Protein AF-A0A150HY84-F1 (afdb_monomer_lite)

pLDDT: mean 87.97, std 11.49, range [52.81, 97.44]

Sequence (61 aa):
MTDDRKKKYEEKRVIKRVSFNTSTESDLLKFAEAIDFSTWVKQKILMDLELSELEDAKDNS

Radius of gyration: 17.47 Å; chains: 1; bounding box: 31×45×44 Å

Foldseek 3Di:
DCVVVVVVVVVPDDDDDDDDDCPPCVVVVVVCVVDPVVVVVVVVVVVVVVVVVVVVVVVVD

Secondary structure (DSSP, 8-state):
--HHHHHHHHHTPPP------TTT-HHHHHHHHHTTHHHHHHHHHHHHHHHHHHHHHHHT-

Structure (mmCIF, N/CA/C/O backbone):
data_AF-A0A150HY84-F1
#
_entry.id   AF-A0A150HY84-F1
#
loop_
_atom_site.group_PDB
_atom_site.id
_atom_site.type_symbol
_atom_site.label_atom_id
_atom_site.label_alt_id
_atom_site.label_comp_id
_atom_site.label_asym_id
_atom_site.label_entity_id
_atom_site.label_seq_id
_atom_site.pdbx_PDB_ins_code
_atom_site.Cartn_x
_atom_site.Cartn_y
_atom_site.Cartn_z
_atom_site.occupancy
_atom_site.B_iso_or_equiv
_atom_site.auth_seq_id
_atom_site.auth_comp_id
_atom_site.auth_asym_id
_atom_site.auth_atom_id
_atom_site.pdbx_PDB_model_num
ATOM 1 N N . MET A 1 1 ? 0.369 -17.492 -26.781 1.00 53.88 1 MET A N 1
ATOM 2 C CA . MET A 1 1 ? 1.555 -16.649 -26.494 1.00 53.88 1 MET A CA 1
ATOM 3 C C . MET A 1 1 ? 1.147 -15.397 -25.710 1.00 53.88 1 MET A C 1
ATOM 5 O O . MET A 1 1 ? 1.147 -14.294 -26.237 1.00 53.88 1 MET A O 1
ATOM 9 N N . THR A 1 2 ? 0.747 -15.550 -24.452 1.00 59.44 2 THR A N 1
ATOM 10 C CA . THR A 1 2 ? 0.482 -14.435 -23.509 1.00 59.44 2 THR A CA 1
ATOM 11 C C . THR A 1 2 ? 1.158 -14.668 -22.155 1.00 59.44 2 THR A C 1
ATOM 13 O O . THR A 1 2 ? 1.312 -13.727 -21.378 1.00 59.44 2 THR A O 1
ATOM 16 N N . ASP A 1 3 ? 1.617 -15.897 -21.919 1.00 66.69 3 ASP A N 1
ATOM 17 C CA . ASP A 1 3 ? 2.294 -16.373 -20.714 1.00 66.69 3 ASP A CA 1
ATOM 18 C C . ASP A 1 3 ? 3.630 -15.651 -20.464 1.00 66.69 3 ASP A C 1
ATOM 20 O O . ASP A 1 3 ? 3.872 -15.109 -19.388 1.00 66.69 3 ASP A O 1
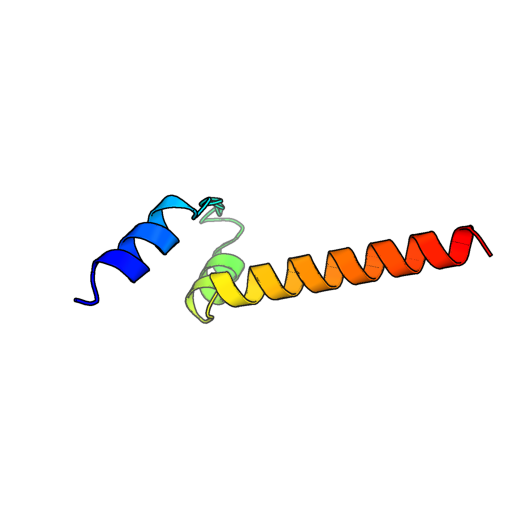ATOM 24 N N . ASP A 1 4 ? 4.446 -15.492 -21.511 1.00 74.75 4 ASP A N 1
ATOM 25 C CA . ASP A 1 4 ? 5.813 -14.972 -21.372 1.00 74.75 4 ASP A CA 1
ATOM 26 C C . ASP A 1 4 ? 5.890 -13.520 -20.877 1.00 74.75 4 ASP A C 1
ATOM 28 O O . ASP A 1 4 ? 6.859 -13.140 -20.219 1.00 74.75 4 ASP A O 1
ATOM 32 N N . ARG A 1 5 ? 4.890 -12.674 -21.177 1.00 77.19 5 ARG A N 1
ATOM 33 C CA . ARG A 1 5 ? 4.874 -11.276 -20.699 1.00 77.19 5 ARG A CA 1
ATOM 34 C C . ARG A 1 5 ? 4.475 -11.181 -19.232 1.00 77.19 5 ARG A C 1
ATOM 36 O O . ARG A 1 5 ? 5.066 -10.384 -18.507 1.00 77.19 5 ARG A O 1
ATOM 43 N N . LYS A 1 6 ? 3.498 -11.988 -18.802 1.00 79.38 6 LYS A N 1
ATOM 44 C CA . LYS A 1 6 ? 3.086 -12.060 -17.394 1.00 79.38 6 LYS A CA 1
ATOM 45 C C . LYS A 1 6 ? 4.229 -12.596 -16.542 1.00 79.38 6 LYS A C 1
ATOM 47 O O . LYS A 1 6 ? 4.607 -11.947 -15.573 1.00 79.38 6 LYS A O 1
ATOM 52 N N . LYS A 1 7 ? 4.867 -13.677 -16.995 1.00 82.88 7 LYS A N 1
ATOM 53 C CA . LYS A 1 7 ? 6.013 -14.286 -16.321 1.00 82.88 7 LYS A CA 1
ATOM 54 C C . LYS A 1 7 ? 7.179 -13.307 -16.135 1.00 82.88 7 LYS A C 1
ATOM 56 O O . LYS A 1 7 ? 7.643 -13.115 -15.019 1.00 82.88 7 LYS A O 1
ATOM 61 N N . LYS A 1 8 ? 7.579 -12.588 -17.191 1.00 85.38 8 LYS A N 1
ATOM 62 C CA . LYS A 1 8 ? 8.642 -11.563 -17.106 1.00 85.38 8 LYS A CA 1
ATOM 63 C C . LYS A 1 8 ? 8.304 -10.399 -16.171 1.00 85.38 8 LYS A C 1
ATOM 65 O O . LYS A 1 8 ? 9.206 -9.805 -15.584 1.00 85.38 8 LYS A O 1
ATOM 70 N N . TYR A 1 9 ? 7.030 -10.018 -16.081 1.00 82.94 9 TYR A N 1
ATOM 71 C CA . TYR A 1 9 ? 6.591 -8.978 -15.151 1.00 82.94 9 TYR A CA 1
ATOM 72 C C . TYR A 1 9 ? 6.660 -9.469 -13.701 1.00 82.94 9 TYR A C 1
ATOM 74 O O . TYR A 1 9 ? 7.166 -8.761 -12.834 1.00 82.94 9 TYR A O 1
ATOM 82 N N . GLU A 1 10 ? 6.200 -10.694 -13.450 1.00 83.44 10 GLU A N 1
ATOM 83 C CA . GLU A 1 10 ? 6.244 -11.326 -12.131 1.00 83.44 10 GLU A CA 1
ATOM 84 C C . GLU A 1 10 ? 7.678 -11.559 -11.644 1.00 83.44 10 GLU A C 1
ATOM 86 O O . GLU A 1 10 ? 7.972 -11.269 -10.488 1.00 83.44 10 GLU A O 1
ATOM 91 N N . GLU A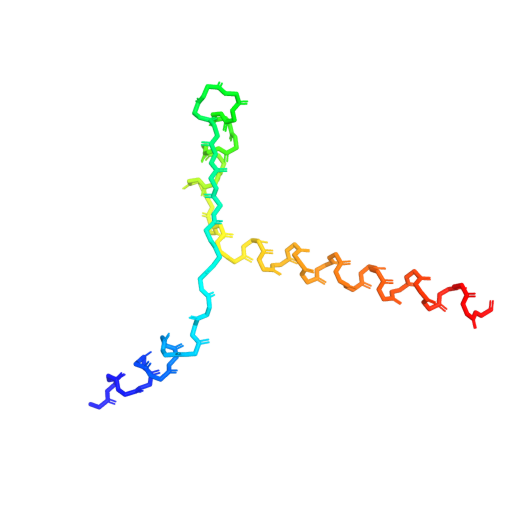 1 11 ? 8.593 -11.964 -12.530 1.00 89.94 11 GLU A N 1
ATOM 92 C CA . GLU A 1 11 ? 10.025 -12.134 -12.228 1.00 89.94 11 GLU A CA 1
ATOM 93 C C . GLU A 1 11 ? 10.694 -10.843 -11.729 1.00 89.94 11 GLU A C 1
ATOM 95 O O . GLU A 1 11 ? 11.619 -10.890 -10.922 1.00 89.94 11 GLU A O 1
ATOM 100 N N . LYS A 1 12 ? 10.224 -9.675 -12.183 1.00 92.38 12 LYS A N 1
ATOM 101 C CA . LYS A 1 12 ? 10.756 -8.362 -11.775 1.00 92.38 12 LYS A CA 1
ATOM 102 C C . LYS A 1 12 ? 10.023 -7.762 -10.576 1.00 92.38 12 LYS A C 1
ATOM 104 O O . LYS A 1 12 ? 10.331 -6.642 -10.163 1.00 92.38 12 LYS A O 1
ATOM 109 N N . ARG A 1 13 ? 9.026 -8.457 -10.028 1.00 88.25 13 ARG A N 1
ATOM 110 C CA . ARG A 1 13 ? 8.182 -7.923 -8.962 1.00 88.25 13 ARG A CA 1
ATOM 111 C C . ARG A 1 13 ? 8.855 -8.107 -7.608 1.00 88.25 13 ARG A C 1
ATOM 113 O O . ARG A 1 13 ? 9.073 -9.224 -7.153 1.00 88.25 13 ARG A O 1
ATOM 120 N N . VAL A 1 14 ? 9.088 -7.001 -6.907 1.00 91.56 14 VAL A N 1
ATOM 121 C CA . VAL A 1 14 ? 9.441 -7.033 -5.483 1.00 91.56 14 VAL A CA 1
ATOM 122 C C . VAL A 1 14 ? 8.165 -6.876 -4.662 1.00 91.56 14 VAL A C 1
ATOM 124 O O . VAL A 1 14 ? 7.455 -5.880 -4.788 1.00 91.56 14 VAL A O 1
ATOM 127 N N . ILE A 1 15 ? 7.869 -7.864 -3.817 1.00 90.44 15 ILE A N 1
ATOM 128 C CA . ILE A 1 15 ? 6.718 -7.830 -2.907 1.00 90.44 15 ILE A CA 1
ATOM 129 C C . ILE A 1 15 ? 7.167 -7.247 -1.566 1.00 90.44 15 ILE A C 1
ATOM 131 O O . ILE A 1 15 ? 8.118 -7.735 -0.956 1.00 90.44 15 ILE A O 1
ATOM 135 N N . LYS A 1 16 ? 6.462 -6.220 -1.088 1.00 91.06 16 LYS A N 1
ATOM 136 C CA . LYS A 1 16 ? 6.625 -5.662 0.259 1.00 91.06 16 LYS A CA 1
ATOM 137 C C . LYS A 1 16 ? 5.385 -6.019 1.073 1.00 91.06 16 LYS A C 1
ATOM 139 O O . LYS A 1 16 ? 4.284 -5.610 0.717 1.00 91.06 16 LYS A O 1
ATOM 144 N N . ARG A 1 17 ? 5.550 -6.851 2.106 1.00 91.81 17 ARG A N 1
ATOM 145 C CA . ARG A 1 17 ? 4.447 -7.262 2.989 1.00 91.81 17 ARG A CA 1
ATOM 146 C C . ARG A 1 17 ? 4.278 -6.231 4.098 1.00 91.81 17 ARG A C 1
ATOM 148 O O . ARG A 1 17 ? 5.271 -5.739 4.622 1.00 91.81 17 ARG A O 1
ATOM 155 N N . VAL A 1 18 ? 3.030 -5.963 4.459 1.00 90.38 18 VAL A N 1
ATOM 156 C CA . VAL A 1 18 ? 2.652 -5.108 5.587 1.00 90.38 18 VAL A CA 1
ATOM 157 C C . VAL A 1 18 ? 1.810 -5.956 6.531 1.00 90.38 18 VAL A C 1
ATOM 159 O O . VAL A 1 18 ? 0.930 -6.692 6.082 1.00 90.38 18 VAL A O 1
ATOM 162 N N . SER A 1 19 ? 2.132 -5.911 7.817 1.00 93.56 19 SER A N 1
ATOM 163 C CA . SER A 1 19 ? 1.380 -6.579 8.876 1.00 93.56 19 SER A CA 1
ATOM 164 C C . SER A 1 19 ? 0.509 -5.566 9.597 1.00 93.56 19 SER A C 1
ATOM 166 O O . SER A 1 19 ? 0.978 -4.462 9.860 1.00 93.56 19 SER A O 1
ATOM 168 N N . PHE A 1 20 ? -0.697 -5.981 9.973 1.00 95.44 20 PHE A N 1
ATOM 169 C CA . PHE A 1 20 ? -1.592 -5.199 10.816 1.00 95.44 20 PHE A CA 1
ATOM 170 C C . PHE A 1 20 ? -1.888 -5.949 12.113 1.00 95.44 20 PHE A C 1
ATOM 172 O O . PHE A 1 20 ? -1.996 -7.179 12.123 1.00 95.44 20 PHE A O 1
ATOM 179 N N . ASN A 1 21 ? -2.056 -5.210 13.201 1.00 97.00 21 ASN A N 1
ATOM 180 C CA . ASN A 1 21 ? -2.545 -5.727 14.466 1.00 97.00 21 ASN A CA 1
ATOM 181 C C . ASN A 1 21 ? -4.078 -5.783 14.447 1.00 97.00 21 ASN A C 1
ATOM 183 O O . ASN A 1 21 ? -4.762 -4.764 14.413 1.00 97.00 21 ASN A O 1
ATOM 187 N N . THR A 1 22 ? -4.635 -6.986 14.529 1.00 95.75 22 THR A N 1
ATOM 188 C CA . THR A 1 22 ? -6.086 -7.206 14.440 1.00 95.75 22 THR A CA 1
ATOM 189 C C . THR A 1 22 ? -6.888 -6.583 15.585 1.00 95.75 22 THR A C 1
ATOM 191 O O . THR A 1 22 ? -8.077 -6.332 15.412 1.00 95.75 22 THR A O 1
ATOM 194 N N . SER A 1 23 ? -6.261 -6.306 16.733 1.00 95.94 23 SER A N 1
ATOM 195 C CA . SER A 1 23 ? -6.909 -5.678 17.890 1.00 95.94 23 SER A CA 1
ATOM 196 C C . SER A 1 23 ? -6.898 -4.151 17.792 1.00 95.94 23 SER A C 1
ATOM 198 O O . SER A 1 23 ? -7.931 -3.507 17.966 1.00 95.94 23 SER A O 1
ATOM 200 N N . THR A 1 24 ? -5.745 -3.557 17.473 1.00 97.38 24 THR A N 1
ATOM 201 C CA . THR A 1 24 ? -5.564 -2.095 17.520 1.00 97.38 24 THR A CA 1
ATOM 202 C C . THR A 1 24 ? -5.734 -1.399 16.173 1.00 97.38 24 THR A C 1
ATOM 204 O O . THR A 1 24 ? -5.922 -0.190 16.139 1.00 97.38 24 THR A O 1
ATOM 207 N N . GLU A 1 25 ? -5.688 -2.135 15.062 1.00 97.44 25 GLU A N 1
ATOM 208 C CA . GLU A 1 25 ? -5.694 -1.585 13.698 1.00 97.44 25 GLU A CA 1
ATOM 209 C C . GLU A 1 25 ? -6.839 -2.161 12.854 1.00 97.44 25 GLU A C 1
ATOM 211 O O . GLU A 1 25 ? -6.781 -2.187 11.624 1.00 97.44 25 GLU A O 1
ATOM 216 N N . SER A 1 26 ? -7.906 -2.625 13.511 1.00 96.44 26 SER A N 1
ATOM 217 C CA . SER A 1 26 ? -9.045 -3.253 12.832 1.00 96.44 26 SER A CA 1
ATOM 218 C C . SER A 1 26 ? -9.680 -2.350 11.767 1.00 96.44 26 SER A C 1
ATOM 220 O O . SER A 1 26 ? -10.086 -2.835 10.714 1.00 96.44 26 SER A O 1
ATOM 222 N N . ASP A 1 27 ? -9.713 -1.035 11.983 1.00 96.75 27 ASP A N 1
ATOM 223 C CA . ASP A 1 27 ? -10.273 -0.090 11.015 1.00 96.75 27 ASP A CA 1
ATOM 224 C C . ASP A 1 27 ? -9.340 0.169 9.823 1.00 96.75 27 ASP A C 1
ATOM 226 O O . ASP A 1 27 ? -9.821 0.344 8.702 1.00 96.75 27 ASP A O 1
ATOM 230 N N . LEU A 1 28 ? -8.016 0.102 10.019 1.00 95.62 28 LEU A N 1
ATOM 231 C CA . LEU A 1 28 ? -7.050 0.155 8.914 1.00 95.62 28 LEU A CA 1
ATOM 232 C C . LEU A 1 28 ? -7.176 -1.081 8.022 1.00 95.62 28 LEU A C 1
ATOM 234 O O . LEU A 1 28 ? -7.142 -0.957 6.799 1.00 95.62 28 LEU A O 1
ATOM 238 N N . LEU A 1 29 ? -7.380 -2.255 8.629 1.00 95.00 29 LEU A N 1
ATOM 239 C CA . LEU A 1 29 ? -7.653 -3.495 7.903 1.00 95.00 29 LEU A CA 1
ATOM 240 C C . LEU A 1 29 ? -8.938 -3.392 7.075 1.00 95.00 29 LEU A C 1
ATOM 242 O O . LEU A 1 29 ? -8.898 -3.644 5.874 1.00 95.00 29 LEU A O 1
ATOM 246 N N . LYS A 1 30 ? -10.048 -2.939 7.675 1.00 95.81 30 LYS A N 1
ATOM 247 C CA . LYS A 1 30 ? -11.319 -2.742 6.951 1.00 95.81 30 LYS A CA 1
ATOM 248 C C . LYS A 1 30 ? -11.168 -1.779 5.775 1.00 95.81 30 LYS A C 1
ATOM 250 O O . LYS A 1 30 ? -11.719 -2.020 4.706 1.00 95.81 30 LYS A O 1
ATOM 255 N N . PHE A 1 31 ? -10.427 -0.686 5.962 1.00 95.44 31 PHE A N 1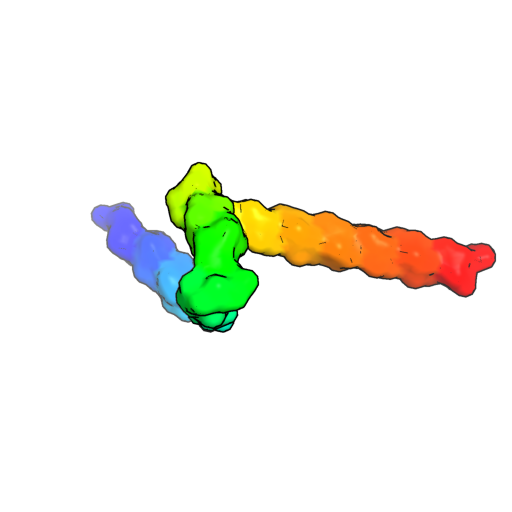
ATOM 256 C CA . PHE A 1 31 ? -10.154 0.252 4.878 1.00 95.44 31 PHE A CA 1
ATOM 257 C C . PHE A 1 31 ? -9.324 -0.398 3.769 1.00 95.44 31 PHE A C 1
ATOM 259 O O . PHE A 1 31 ? -9.684 -0.288 2.600 1.00 95.44 31 PHE A O 1
ATOM 266 N N . ALA A 1 32 ? -8.249 -1.106 4.126 1.00 93.81 32 ALA A N 1
ATOM 267 C CA . ALA A 1 32 ? -7.381 -1.784 3.168 1.00 93.81 32 ALA A CA 1
ATOM 268 C C . ALA A 1 32 ? -8.128 -2.849 2.347 1.00 93.81 32 ALA A C 1
ATOM 270 O O . ALA A 1 32 ? -7.825 -3.026 1.170 1.00 93.81 32 ALA A O 1
ATOM 271 N N . GLU A 1 33 ? -9.120 -3.518 2.938 1.00 93.81 33 GLU A N 1
ATOM 272 C CA . GLU A 1 33 ? -9.994 -4.478 2.252 1.00 93.81 33 GLU A CA 1
ATOM 273 C C . GLU A 1 33 ? -10.994 -3.815 1.290 1.00 93.81 33 GLU A C 1
ATOM 275 O O . GLU A 1 33 ? -11.431 -4.444 0.326 1.00 93.81 33 GLU A O 1
ATOM 280 N N . ALA A 1 34 ? -11.349 -2.548 1.517 1.00 95.62 34 ALA A N 1
ATOM 281 C CA . ALA A 1 34 ? -12.341 -1.825 0.723 1.00 95.62 34 ALA A CA 1
ATOM 282 C C . ALA A 1 34 ? -11.766 -1.134 -0.530 1.00 95.62 34 ALA A C 1
ATOM 284 O O . ALA A 1 34 ? -12.533 -0.596 -1.333 1.00 95.62 34 ALA A O 1
ATOM 285 N N . ILE A 1 35 ? -10.439 -1.117 -0.709 1.00 94.69 35 ILE A N 1
ATOM 286 C CA . ILE A 1 35 ? -9.763 -0.397 -1.799 1.00 94.69 35 ILE A CA 1
ATOM 287 C C . ILE A 1 35 ? -8.754 -1.276 -2.550 1.00 94.69 35 ILE A C 1
ATOM 289 O O . ILE A 1 35 ? -8.301 -2.305 -2.053 1.00 94.69 35 ILE A O 1
ATOM 293 N N . ASP A 1 36 ? -8.309 -0.829 -3.731 1.00 95.44 36 ASP A N 1
ATOM 294 C CA . ASP A 1 36 ? -7.095 -1.375 -4.354 1.00 95.44 36 ASP A CA 1
ATOM 295 C C . ASP A 1 36 ? -5.852 -0.864 -3.611 1.00 95.44 36 ASP A C 1
ATOM 297 O O . ASP A 1 36 ? -5.197 0.110 -4.002 1.00 95.44 36 ASP A O 1
ATOM 301 N N . PHE A 1 37 ? -5.542 -1.540 -2.504 1.00 93.12 37 PHE A N 1
ATOM 302 C CA . PHE A 1 37 ? -4.470 -1.169 -1.589 1.00 93.12 37 PHE A CA 1
ATOM 303 C C . PHE A 1 37 ? -3.115 -1.032 -2.295 1.00 93.12 37 PHE A C 1
ATOM 305 O O . PHE A 1 37 ? -2.367 -0.094 -2.033 1.00 93.12 37 PHE A O 1
ATOM 312 N N . SER A 1 38 ? -2.806 -1.923 -3.244 1.00 91.06 38 SER A N 1
ATOM 313 C CA . SER A 1 38 ? -1.521 -1.893 -3.955 1.00 91.06 38 SER A CA 1
ATOM 314 C C . SER A 1 38 ? -1.358 -0.635 -4.803 1.00 91.06 38 SER A C 1
ATOM 316 O O . SER A 1 38 ? -0.256 -0.092 -4.890 1.00 91.06 38 SER A O 1
ATOM 318 N N . THR A 1 39 ? -2.429 -0.186 -5.453 1.00 93.38 39 THR A N 1
ATOM 319 C CA . THR A 1 39 ? -2.405 1.033 -6.268 1.00 93.38 39 THR A CA 1
ATOM 320 C C . THR A 1 39 ? -2.380 2.275 -5.386 1.00 93.38 39 THR A C 1
ATOM 322 O O . THR A 1 39 ? -1.563 3.166 -5.617 1.00 93.38 39 THR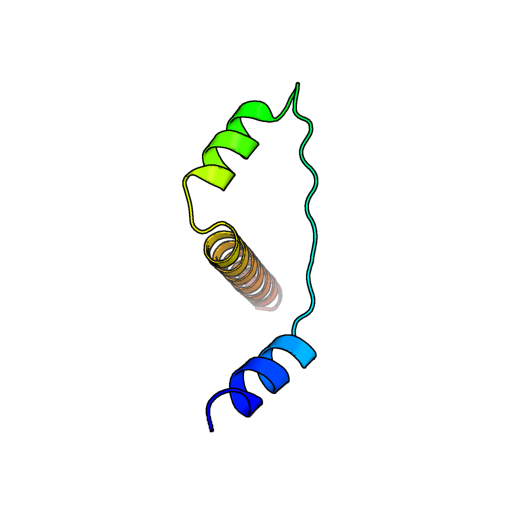 A O 1
ATOM 325 N N . TRP A 1 40 ? -3.193 2.302 -4.329 1.00 95.75 40 TRP A N 1
ATOM 326 C CA . TRP A 1 40 ? -3.237 3.421 -3.389 1.00 95.75 40 TRP A CA 1
ATOM 327 C C . TRP A 1 40 ? -1.892 3.654 -2.684 1.00 95.75 40 TRP A C 1
ATOM 329 O O . TRP A 1 40 ? -1.403 4.783 -2.663 1.00 95.75 40 TRP A O 1
ATOM 339 N N . VAL A 1 41 ? -1.238 2.595 -2.186 1.00 95.12 41 VAL A N 1
ATOM 340 C CA . VAL A 1 41 ? 0.089 2.707 -1.551 1.00 95.12 41 VAL A CA 1
ATOM 341 C C . VAL A 1 41 ? 1.123 3.271 -2.529 1.00 95.12 41 VAL A C 1
ATOM 343 O O . VAL A 1 41 ? 1.900 4.145 -2.157 1.00 95.12 41 VAL A O 1
ATOM 346 N N . LYS A 1 42 ? 1.126 2.822 -3.793 1.00 94.69 42 LYS A N 1
ATOM 347 C CA . LYS A 1 42 ? 2.053 3.351 -4.811 1.00 94.69 42 LYS A CA 1
ATOM 348 C C . LYS A 1 42 ? 1.842 4.840 -5.064 1.00 94.69 42 LYS A C 1
ATOM 350 O O . LYS A 1 42 ? 2.821 5.561 -5.205 1.00 94.69 42 LYS A O 1
ATOM 355 N N . GLN A 1 43 ? 0.587 5.287 -5.126 1.00 96.75 43 GLN A N 1
ATOM 356 C CA . GLN A 1 43 ? 0.266 6.703 -5.299 1.00 96.75 43 GLN A CA 1
ATOM 357 C C . GLN A 1 43 ? 0.735 7.525 -4.102 1.00 96.75 43 GLN A C 1
ATOM 359 O O . GLN A 1 43 ? 1.358 8.560 -4.300 1.00 96.75 43 GLN A O 1
ATOM 364 N N . LYS A 1 44 ? 0.503 7.043 -2.875 1.00 95.75 44 LYS A N 1
ATOM 365 C CA . LYS A 1 44 ? 0.985 7.715 -1.664 1.00 95.75 44 LYS A CA 1
ATOM 366 C C . LYS A 1 44 ? 2.502 7.858 -1.638 1.00 95.75 44 LYS A C 1
ATOM 368 O O . LYS A 1 44 ? 2.981 8.969 -1.482 1.00 95.75 44 LYS A O 1
ATOM 373 N N . ILE A 1 45 ? 3.240 6.781 -1.910 1.00 96.12 45 ILE A N 1
ATOM 374 C CA . ILE A 1 45 ? 4.710 6.828 -1.969 1.00 96.12 45 ILE A CA 1
ATOM 375 C C . ILE A 1 45 ? 5.199 7.816 -3.036 1.00 96.12 45 ILE A C 1
ATOM 377 O O . ILE A 1 45 ? 6.158 8.539 -2.796 1.00 96.12 45 ILE A O 1
ATOM 381 N N . LEU A 1 46 ? 4.558 7.851 -4.209 1.00 95.50 46 LEU A N 1
ATOM 382 C CA . LEU A 1 46 ? 4.934 8.782 -5.273 1.00 95.50 46 LEU A CA 1
ATOM 383 C C . LEU A 1 46 ? 4.702 10.242 -4.860 1.00 95.50 46 LEU A C 1
ATOM 385 O O . LEU A 1 46 ? 5.571 11.073 -5.089 1.00 95.50 46 LEU A O 1
ATOM 389 N N . MET A 1 47 ? 3.556 10.533 -4.239 1.00 95.88 47 MET A N 1
ATOM 390 C CA . MET A 1 47 ? 3.244 11.873 -3.735 1.00 95.88 47 MET A CA 1
ATOM 391 C C . MET A 1 47 ? 4.230 12.313 -2.652 1.00 95.88 47 MET A C 1
ATOM 393 O O . MET A 1 47 ? 4.687 13.450 -2.678 1.00 95.88 47 MET A O 1
ATOM 397 N N . ASP A 1 48 ? 4.559 11.420 -1.717 1.00 95.19 48 ASP A N 1
ATOM 398 C CA . ASP A 1 48 ? 5.490 11.722 -0.629 1.00 95.19 48 ASP A CA 1
ATOM 399 C C . ASP A 1 48 ? 6.909 11.979 -1.170 1.00 95.19 48 ASP A C 1
ATOM 401 O O . ASP A 1 48 ? 7.599 12.870 -0.680 1.00 95.19 48 ASP A O 1
ATOM 405 N N . LEU A 1 49 ? 7.324 11.248 -2.214 1.00 94.88 49 LEU A N 1
ATOM 406 C CA . LEU A 1 49 ? 8.609 11.455 -2.889 1.00 94.88 49 LEU A CA 1
ATOM 407 C C . LEU A 1 49 ? 8.661 12.798 -3.633 1.00 94.88 49 LEU A C 1
ATOM 409 O O . LEU A 1 49 ? 9.627 13.542 -3.500 1.00 94.88 49 LEU A O 1
ATOM 413 N N . GLU A 1 50 ? 7.616 13.126 -4.392 1.00 94.62 50 GLU A N 1
ATOM 414 C CA . GLU A 1 50 ? 7.526 14.413 -5.094 1.00 94.62 50 GLU A CA 1
ATOM 415 C C . GLU A 1 50 ? 7.527 15.583 -4.100 1.00 94.62 50 GLU A C 1
ATOM 417 O O . GLU A 1 50 ? 8.179 16.601 -4.327 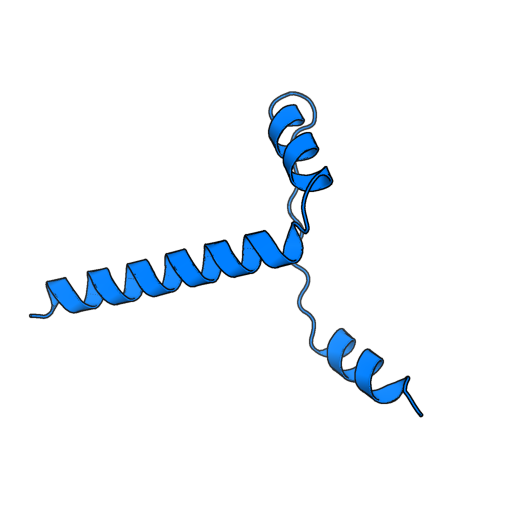1.00 94.62 50 GLU A O 1
ATOM 422 N N . LEU A 1 51 ? 6.845 15.425 -2.961 1.00 92.19 51 LEU A N 1
ATOM 423 C CA . LEU A 1 51 ? 6.841 16.432 -1.908 1.00 92.19 51 LEU A CA 1
ATOM 424 C C . LEU A 1 51 ? 8.237 16.637 -1.310 1.00 92.19 51 LEU A C 1
ATOM 426 O O . LEU A 1 51 ? 8.644 17.789 -1.159 1.00 92.19 51 LEU A O 1
ATOM 430 N N . SER A 1 52 ? 8.984 15.561 -1.029 1.00 90.56 52 SER A N 1
ATOM 431 C CA . SER A 1 52 ? 10.348 15.695 -0.501 1.00 90.56 52 SER A CA 1
ATOM 432 C C . SER A 1 52 ? 11.281 16.387 -1.495 1.00 90.56 52 SER A C 1
ATOM 434 O O . SER A 1 52 ? 12.032 17.278 -1.116 1.00 90.56 52 SER A O 1
ATOM 436 N N . GLU A 1 53 ? 11.185 16.049 -2.785 1.00 91.00 53 GLU A N 1
ATOM 437 C CA . GLU A 1 53 ? 12.001 16.682 -3.832 1.00 91.00 53 GLU A CA 1
ATOM 438 C C . GLU A 1 53 ? 11.724 18.193 -3.956 1.00 91.00 53 GLU A C 1
ATOM 440 O O . GLU A 1 53 ? 12.635 18.985 -4.207 1.00 91.00 53 GLU A O 1
ATOM 445 N N . LEU A 1 54 ? 10.470 18.616 -3.760 1.00 87.06 54 LEU A N 1
ATOM 446 C CA . LEU A 1 54 ? 10.085 20.029 -3.786 1.00 87.06 54 LEU A CA 1
ATOM 447 C C . LEU A 1 54 ? 10.534 20.806 -2.543 1.00 87.06 54 LEU A C 1
ATOM 449 O O . LEU A 1 54 ? 10.753 22.016 -2.640 1.00 87.06 54 LEU A O 1
ATOM 453 N N . GLU A 1 55 ? 10.621 20.156 -1.385 1.00 84.94 55 GLU A N 1
ATOM 454 C CA . GLU A 1 55 ? 11.162 20.755 -0.159 1.00 84.94 55 GLU A CA 1
ATOM 455 C C . GLU A 1 55 ? 12.671 20.979 -0.297 1.00 84.94 55 GLU A C 1
ATOM 457 O O . GLU A 1 55 ? 13.136 22.108 -0.127 1.00 84.94 55 GLU A O 1
ATOM 462 N N . ASP A 1 56 ? 13.404 19.964 -0.760 1.00 82.25 56 ASP A N 1
ATOM 463 C CA . ASP A 1 56 ? 14.847 20.050 -1.008 1.00 82.25 56 ASP A CA 1
ATOM 464 C C . ASP A 1 56 ? 15.201 21.139 -2.043 1.00 82.25 56 ASP A C 1
ATOM 466 O O . ASP A 1 56 ? 16.227 21.816 -1.941 1.00 82.25 56 ASP A O 1
ATOM 470 N N . ALA A 1 57 ? 14.337 21.355 -3.041 1.00 74.62 57 ALA A N 1
ATOM 471 C CA . ALA A 1 57 ? 14.528 22.393 -4.054 1.00 74.62 57 ALA A CA 1
ATOM 472 C C . ALA A 1 57 ? 14.338 23.828 -3.522 1.00 74.62 57 ALA A C 1
ATOM 474 O O . ALA A 1 57 ? 14.874 24.766 -4.115 1.00 74.62 57 ALA A O 1
ATOM 475 N N . LYS A 1 58 ? 13.582 24.020 -2.431 1.00 68.25 58 LYS A N 1
ATOM 476 C CA . LYS A 1 58 ? 13.357 25.342 -1.816 1.00 68.25 58 LYS A CA 1
ATOM 477 C C . LYS A 1 58 ? 14.495 25.763 -0.895 1.00 68.25 58 LYS A C 1
ATOM 479 O O . LYS A 1 58 ? 14.777 26.952 -0.822 1.00 68.25 58 LYS A O 1
ATOM 484 N N . ASP A 1 59 ? 15.151 24.808 -0.242 1.00 62.97 59 ASP A N 1
ATOM 485 C CA . ASP A 1 59 ? 16.260 25.081 0.682 1.00 62.97 59 ASP A CA 1
ATOM 486 C C . ASP A 1 59 ? 17.591 25.365 -0.040 1.00 62.97 59 ASP A C 1
ATOM 488 O O . ASP A 1 59 ? 18.543 25.856 0.568 1.00 62.97 59 ASP A O 1
ATOM 492 N N . ASN A 1 60 ? 17.660 25.098 -1.349 1.00 58.88 60 ASN A N 1
ATOM 493 C CA . ASN A 1 60 ? 18.828 25.362 -2.193 1.00 58.88 60 ASN A CA 1
ATOM 494 C C . ASN A 1 60 ? 18.681 26.621 -3.082 1.00 58.88 60 ASN A C 1
ATOM 496 O O . ASN A 1 60 ? 19.461 26.790 -4.024 1.00 58.88 60 ASN A O 1
ATOM 500 N N . SER A 1 61 ? 17.682 27.482 -2.820 1.00 52.81 61 SER A N 1
ATOM 501 C CA . SER A 1 61 ? 17.41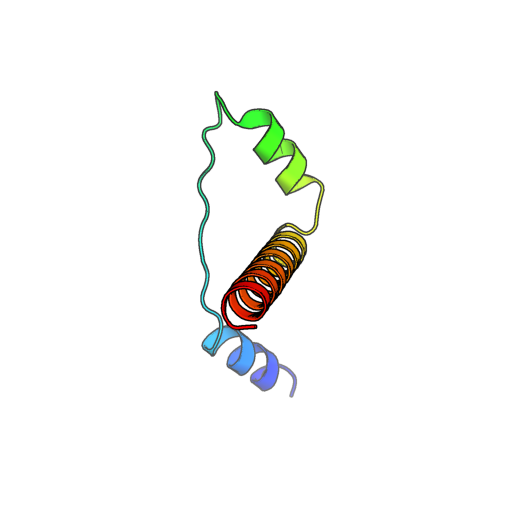2 28.727 -3.565 1.00 52.81 61 SER A CA 1
ATOM 502 C C . SER A 1 61 ? 17.401 29.979 -2.694 1.00 52.81 61 SER A C 1
ATOM 504 O O . SER A 1 61 ? 17.124 29.893 -1.482 1.00 52.81 61 SER A O 1
#

Organism: NCBI:txid52133